Protein AF-A0A946YPU3-F1 (afdb_monomer)

Radius of gyration: 14.98 Å; Cα contacts (8 Å, |Δi|>4): 32; chains: 1; bounding box: 28×20×40 Å

Secondary structure (DSSP, 8-state):
-EETTT--B-----HHHHHHHHHHHHHTT---S------EE---TT---

Sequence (49 aa):
MVCTESGAIIELYDAELEALQQRIAERHGYEIIDHSMVLYVKPKASAAQ

Foldseek 3Di:
DAEPPPRDDDDDDDPVVVVVVQVVQVVVVHGDPDDDDDDYDHDDPPPPD

Solvent-accessible surface area (backbone atoms only — not comparable to full-atom values): 3335 Å² total; per-residue (Å²): 59,38,28,78,81,78,67,48,75,44,92,81,87,55,75,68,59,53,54,48,53,51,55,52,33,48,77,72,76,45,80,86,86,78,86,86,87,80,50,81,42,66,85,58,97,81,69,82,125

Structure (mmCIF, N/CA/C/O backbone):
data_AF-A0A946YPU3-F1
#
_entry.id   AF-A0A946YPU3-F1
#
loop_
_atom_site.group_PDB
_atom_site.id
_atom_site.type_symbol
_atom_site.label_atom_id
_atom_site.label_alt_id
_atom_site.label_comp_id
_atom_site.label_asym_id
_atom_site.label_entity_id
_atom_site.label_seq_id
_atom_site.pdbx_PDB_ins_code
_atom_site.Cartn_x
_atom_site.Cartn_y
_atom_site.Cartn_z
_atom_site.occupancy
_atom_site.B_iso_or_equiv
_atom_site.auth_seq_id
_atom_site.auth_comp_id
_atom_site.auth_asym_id
_atom_site.auth_atom_id
_atom_site.pdbx_PDB_model_num
ATOM 1 N N . MET A 1 1 ? -4.764 2.578 5.094 1.00 96.75 1 MET A N 1
ATOM 2 C CA 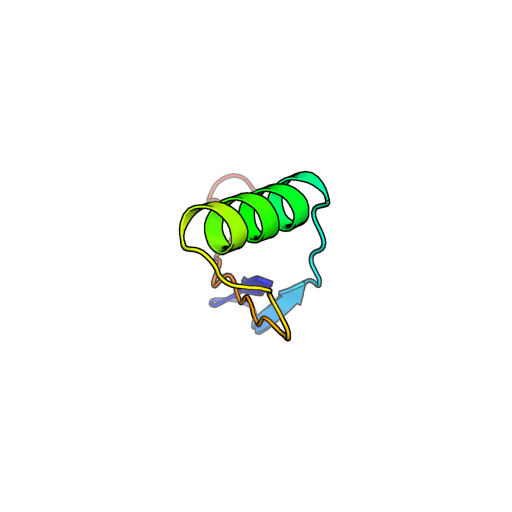. MET A 1 1 ? -4.969 1.721 6.280 1.00 96.75 1 MET A CA 1
ATOM 3 C C . MET A 1 1 ? -6.437 1.761 6.661 1.00 96.75 1 MET A C 1
ATOM 5 O O . MET A 1 1 ? -7.036 2.827 6.592 1.00 96.75 1 MET A O 1
ATOM 9 N N . VAL A 1 2 ? -6.994 0.625 7.074 1.00 98.06 2 VAL A N 1
ATOM 10 C CA . VAL A 1 2 ? -8.371 0.501 7.571 1.00 98.06 2 VAL A CA 1
ATOM 11 C C . VAL A 1 2 ? -8.322 -0.035 8.996 1.00 98.06 2 VAL A C 1
ATOM 13 O O . VAL A 1 2 ? -7.804 -1.129 9.233 1.00 98.06 2 VAL A O 1
ATOM 16 N N . CYS A 1 3 ? -8.832 0.737 9.955 1.00 97.81 3 CYS A N 1
ATOM 17 C CA . CYS A 1 3 ? -8.961 0.287 11.333 1.00 97.81 3 CYS A CA 1
ATOM 18 C C . CYS A 1 3 ? -10.147 -0.670 11.454 1.00 97.81 3 CYS A C 1
ATOM 20 O O . CYS A 1 3 ? -11.293 -0.287 11.242 1.00 97.81 3 CYS A O 1
ATOM 22 N N . THR A 1 4 ? -9.867 -1.911 11.831 1.00 97.88 4 THR A N 1
ATOM 23 C CA . THR A 1 4 ? -10.877 -2.975 11.946 1.00 97.88 4 THR A CA 1
ATOM 24 C C . THR A 1 4 ? -11.817 -2.800 13.139 1.00 97.88 4 THR A C 1
ATOM 26 O O . THR A 1 4 ? -12.901 -3.372 13.141 1.00 97.88 4 THR A O 1
ATOM 29 N N . GLU A 1 5 ? -11.434 -1.988 14.126 1.00 97.31 5 GLU A N 1
ATOM 30 C CA . GLU A 1 5 ? -12.238 -1.734 15.328 1.00 97.31 5 GLU A CA 1
ATOM 31 C C . GLU A 1 5 ? -13.092 -0.466 15.205 1.00 97.31 5 GLU A C 1
ATOM 33 O O . GLU A 1 5 ? -14.246 -0.462 15.620 1.00 97.31 5 GLU A O 1
ATOM 38 N N . SER A 1 6 ? -12.548 0.612 14.626 1.00 97.19 6 SER A N 1
ATOM 39 C CA . SER A 1 6 ? -13.249 1.903 14.530 1.00 97.19 6 SER A CA 1
ATOM 40 C C . SER A 1 6 ? -13.813 2.219 13.144 1.00 97.19 6 SER A C 1
ATOM 42 O O . SER A 1 6 ? -14.541 3.196 12.998 1.00 97.19 6 SER A O 1
ATOM 44 N N . GLY A 1 7 ? -13.446 1.456 12.111 1.00 96.69 7 GLY A N 1
ATOM 45 C CA . GLY A 1 7 ? -13.787 1.760 10.718 1.00 96.69 7 GLY A CA 1
ATOM 46 C C . GLY A 1 7 ? -13.027 2.953 10.126 1.00 96.69 7 GLY A C 1
ATOM 47 O O . GLY A 1 7 ? -13.264 3.311 8.976 1.00 96.69 7 GLY A O 1
ATOM 48 N N . ALA A 1 8 ? -12.109 3.572 10.879 1.00 97.62 8 ALA A N 1
ATOM 49 C CA . ALA A 1 8 ? -11.329 4.708 10.401 1.00 97.62 8 ALA A CA 1
ATOM 50 C C . ALA A 1 8 ? -10.476 4.331 9.179 1.00 97.62 8 ALA A C 1
ATOM 52 O O . ALA A 1 8 ? -9.796 3.298 9.176 1.00 97.62 8 ALA A O 1
ATOM 53 N N . ILE A 1 9 ? -10.481 5.203 8.171 1.00 97.69 9 ILE A N 1
ATOM 54 C CA . ILE A 1 9 ? -9.676 5.073 6.956 1.00 97.69 9 ILE A CA 1
ATOM 55 C C . ILE A 1 9 ? -8.583 6.135 6.994 1.00 97.69 9 ILE A C 1
ATOM 57 O O . ILE A 1 9 ? -8.848 7.307 7.247 1.00 97.69 9 ILE A O 1
ATOM 61 N N . ILE A 1 10 ? -7.348 5.704 6.758 1.00 97.19 10 ILE A N 1
ATOM 62 C CA . ILE A 1 10 ? -6.163 6.562 6.729 1.00 97.19 10 ILE A CA 1
ATOM 63 C C . ILE A 1 10 ? -5.469 6.321 5.393 1.00 97.19 10 ILE A C 1
ATOM 65 O O . ILE A 1 10 ? -5.035 5.199 5.127 1.00 97.19 10 ILE A O 1
ATOM 69 N N . GLU A 1 11 ? -5.371 7.337 4.545 1.00 96.38 11 GLU A N 1
ATOM 70 C CA . GLU A 1 11 ? -4.567 7.254 3.322 1.00 96.38 11 GLU A CA 1
ATOM 71 C C . GLU A 1 11 ? -3.083 7.200 3.686 1.00 96.38 11 GLU A C 1
ATOM 73 O O . GLU A 1 11 ? -2.649 7.814 4.662 1.00 96.38 11 GLU A O 1
ATOM 78 N N . LEU A 1 12 ? -2.308 6.412 2.943 1.00 93.75 12 LEU A N 1
ATOM 79 C CA . LEU A 1 12 ? -0.876 6.293 3.183 1.00 93.75 12 LEU A CA 1
ATOM 80 C C . LEU A 1 12 ? -0.127 6.345 1.858 1.00 93.75 12 LE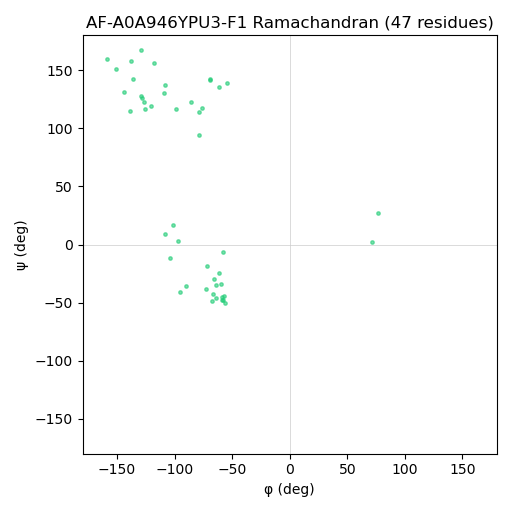U A C 1
ATOM 82 O O . LEU A 1 12 ? -0.577 5.785 0.861 1.00 93.75 12 LEU A O 1
ATOM 86 N N . TYR A 1 13 ? 1.026 6.995 1.901 1.00 95.38 13 TYR A N 1
ATOM 87 C CA . TYR A 1 13 ? 2.007 7.031 0.832 1.00 95.38 13 TYR A CA 1
ATOM 88 C C . TYR A 1 13 ? 3.390 7.029 1.477 1.00 95.38 13 TYR A C 1
ATOM 90 O O . TYR A 1 13 ? 3.634 7.805 2.403 1.00 95.38 13 TYR A O 1
ATOM 98 N N . ASP A 1 14 ? 4.277 6.161 1.001 1.00 97.31 14 ASP A N 1
ATOM 99 C CA . ASP A 1 14 ? 5.648 6.061 1.493 1.00 97.31 14 ASP A CA 1
ATOM 100 C C . ASP A 1 14 ? 6.609 5.855 0.320 1.00 97.31 14 ASP A C 1
ATOM 102 O O . ASP A 1 14 ? 6.574 4.833 -0.359 1.00 97.31 14 ASP A O 1
ATOM 106 N N . ALA A 1 15 ? 7.481 6.834 0.076 1.00 97.19 15 ALA A N 1
ATOM 107 C CA . ALA A 1 15 ? 8.355 6.826 -1.095 1.00 97.19 15 ALA A CA 1
ATOM 108 C C . ALA A 1 15 ? 9.392 5.686 -1.078 1.00 97.19 15 ALA A C 1
ATOM 110 O O . ALA A 1 15 ? 9.806 5.217 -2.141 1.00 97.19 15 ALA A O 1
ATOM 111 N N . GLU A 1 16 ? 9.825 5.232 0.102 1.00 98.19 16 GLU A N 1
ATOM 112 C CA . GLU A 1 16 ? 10.786 4.130 0.206 1.00 98.19 16 GLU A CA 1
ATOM 113 C C . GLU A 1 16 ? 10.129 2.796 -0.148 1.00 98.19 16 GLU A C 1
ATOM 115 O O . GLU A 1 16 ? 10.739 1.961 -0.828 1.00 98.19 16 GLU A O 1
ATOM 120 N N . LEU A 1 17 ? 8.874 2.613 0.268 1.00 96.94 17 LEU A N 1
ATOM 121 C CA . LEU A 1 17 ? 8.066 1.455 -0.079 1.00 96.94 17 LEU A CA 1
ATOM 122 C C . LEU A 1 17 ? 7.786 1.388 -1.584 1.00 96.94 17 LEU A C 1
ATOM 124 O O . LEU A 1 17 ? 8.001 0.332 -2.179 1.00 96.94 17 LEU A O 1
ATOM 128 N N . GLU A 1 18 ? 7.395 2.501 -2.209 1.00 97.44 18 GLU A N 1
ATOM 129 C CA . GLU A 1 18 ? 7.175 2.565 -3.662 1.00 97.44 18 GLU A CA 1
ATOM 130 C C . GLU A 1 18 ? 8.446 2.187 -4.441 1.00 97.44 18 GLU A C 1
ATOM 132 O O . GLU A 1 18 ? 8.426 1.351 -5.350 1.00 97.44 18 GLU A O 1
ATOM 137 N N . ALA A 1 19 ? 9.600 2.724 -4.029 1.00 97.69 19 ALA A N 1
ATOM 138 C CA . ALA A 1 19 ? 10.884 2.382 -4.637 1.00 97.69 19 ALA A CA 1
ATOM 139 C C . ALA A 1 19 ? 11.250 0.900 -4.439 1.00 97.69 19 ALA A C 1
ATOM 141 O O . ALA A 1 19 ? 11.863 0.279 -5.311 1.00 97.69 19 ALA A O 1
ATOM 142 N N . LEU A 1 20 ? 10.895 0.308 -3.296 1.00 98.25 20 LEU A N 1
ATOM 143 C CA . LEU A 1 20 ? 11.115 -1.114 -3.051 1.00 98.25 20 LEU A CA 1
ATOM 144 C C . LEU A 1 20 ? 10.254 -1.991 -3.965 1.00 98.25 20 LEU A C 1
ATOM 146 O O . LEU A 1 20 ? 10.774 -2.972 -4.499 1.00 98.25 20 LEU A O 1
ATOM 150 N N . GLN A 1 21 ? 8.980 -1.649 -4.160 1.00 98.25 21 GLN A N 1
ATOM 151 C CA . GLN A 1 21 ? 8.087 -2.384 -5.056 1.00 98.25 21 GLN A CA 1
ATOM 152 C C . GLN A 1 21 ? 8.633 -2.396 -6.490 1.00 98.25 21 GLN A C 1
ATOM 154 O O . GLN A 1 21 ? 8.762 -3.473 -7.075 1.00 98.25 21 GLN A O 1
ATOM 159 N N . GLN A 1 22 ? 9.055 -1.235 -7.006 1.00 98.19 22 GLN A N 1
ATOM 160 C CA . GLN A 1 22 ? 9.670 -1.122 -8.336 1.00 98.19 22 GLN A CA 1
ATOM 161 C C . GLN A 1 22 ? 10.900 -2.025 -8.474 1.00 98.19 22 GLN A C 1
ATOM 163 O O . GLN A 1 22 ? 10.954 -2.874 -9.362 1.00 98.19 22 GLN A O 1
ATOM 168 N N . ARG A 1 23 ? 11.843 -1.959 -7.521 1.00 98.56 23 ARG A N 1
ATOM 169 C CA . ARG A 1 23 ? 13.036 -2.826 -7.536 1.00 98.56 23 ARG A CA 1
ATOM 170 C C . ARG A 1 23 ? 12.697 -4.317 -7.495 1.00 98.56 23 ARG A C 1
ATOM 172 O O . ARG A 1 23 ? 13.441 -5.138 -8.028 1.00 98.56 23 ARG A O 1
ATOM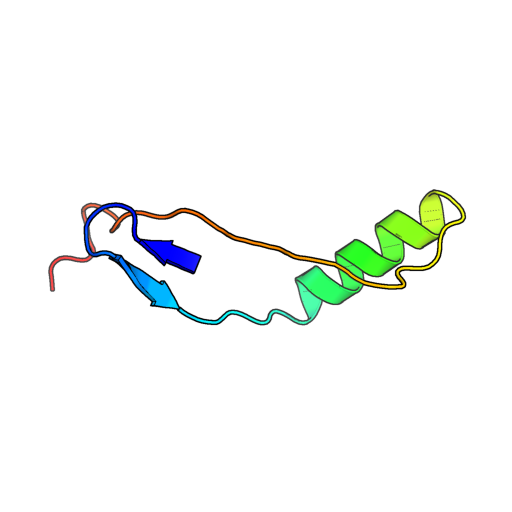 179 N N . ILE A 1 24 ? 11.625 -4.712 -6.805 1.00 98.38 24 ILE A N 1
ATOM 180 C CA . ILE A 1 24 ? 11.187 -6.113 -6.780 1.00 98.38 24 ILE A CA 1
ATOM 181 C C . ILE A 1 24 ? 10.679 -6.520 -8.163 1.00 98.38 24 ILE A C 1
ATOM 183 O O . ILE A 1 24 ? 11.132 -7.545 -8.669 1.00 98.38 24 ILE A O 1
ATOM 187 N N . ALA A 1 25 ? 9.804 -5.723 -8.778 1.00 98.56 25 ALA A N 1
ATOM 188 C CA . ALA A 1 25 ? 9.285 -5.993 -10.117 1.00 98.56 25 ALA A CA 1
ATOM 189 C C . ALA A 1 25 ? 10.417 -6.102 -11.153 1.00 98.56 25 ALA A C 1
ATOM 191 O O . ALA A 1 25 ? 10.506 -7.112 -11.855 1.00 98.56 25 ALA A O 1
ATOM 192 N N . GLU A 1 26 ? 11.357 -5.152 -11.147 1.00 98.44 26 GLU A N 1
ATOM 193 C CA . GLU A 1 26 ? 12.528 -5.143 -12.031 1.00 98.44 26 GLU A CA 1
ATOM 194 C C . GLU A 1 26 ? 13.372 -6.418 -11.899 1.00 98.44 26 GLU A C 1
ATOM 196 O O . GLU A 1 26 ? 13.745 -7.028 -12.901 1.00 98.44 26 GLU A O 1
ATOM 201 N N . ARG A 1 27 ? 13.637 -6.881 -10.666 1.00 98.62 27 ARG A N 1
ATOM 202 C CA . ARG A 1 27 ? 14.402 -8.123 -10.426 1.00 98.62 27 ARG A CA 1
ATOM 203 C C . ARG A 1 27 ? 13.733 -9.369 -10.998 1.00 98.62 27 ARG A C 1
ATOM 205 O O . ARG A 1 27 ? 14.419 -10.354 -11.256 1.00 98.62 27 ARG A O 1
ATOM 212 N N . HIS A 1 28 ? 12.418 -9.337 -11.177 1.00 98.38 28 HIS A N 1
ATOM 213 C CA . HIS A 1 28 ? 11.655 -10.419 -11.788 1.00 98.38 28 HIS A CA 1
ATOM 214 C C . HIS A 1 28 ? 11.376 -10.189 -13.282 1.00 98.38 28 HIS A C 1
ATOM 216 O O . HIS A 1 28 ? 10.729 -11.029 -13.902 1.00 98.38 28 HIS A O 1
ATOM 222 N N . GLY A 1 29 ? 11.897 -9.105 -13.868 1.00 98.44 29 GLY A N 1
ATOM 223 C CA . GLY A 1 29 ? 11.711 -8.773 -15.279 1.00 98.44 29 GLY A CA 1
ATOM 224 C C . GLY A 1 29 ? 10.331 -8.198 -15.604 1.00 98.44 29 GLY A C 1
ATOM 225 O O . GLY A 1 29 ? 9.862 -8.371 -16.726 1.00 98.44 29 GLY A O 1
ATOM 226 N N . TYR A 1 30 ? 9.678 -7.544 -14.639 1.00 98.69 30 TYR A N 1
ATOM 227 C CA . TYR A 1 30 ? 8.360 -6.924 -14.800 1.00 98.69 30 TYR A CA 1
ATOM 228 C C . TYR A 1 30 ? 8.405 -5.407 -14.585 1.00 98.69 30 TYR A C 1
ATOM 230 O O . TYR A 1 30 ? 9.256 -4.893 -13.862 1.00 98.69 30 TYR A O 1
ATOM 238 N N . GLU A 1 31 ? 7.431 -4.713 -15.171 1.00 98.00 31 GLU A N 1
ATOM 239 C CA . GLU A 1 31 ? 7.123 -3.299 -14.938 1.00 98.00 31 GLU A CA 1
ATOM 240 C C . GLU A 1 31 ? 5.810 -3.199 -14.147 1.00 98.00 31 GLU A C 1
ATOM 242 O O . GLU A 1 31 ? 4.851 -3.923 -14.430 1.00 98.00 31 GLU A O 1
ATOM 247 N N . ILE A 1 32 ? 5.755 -2.319 -13.144 1.00 97.69 32 ILE A N 1
ATOM 248 C CA . ILE A 1 32 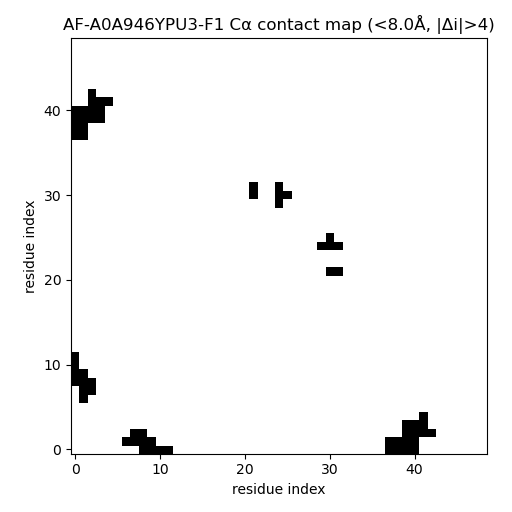? 4.516 -2.059 -12.402 1.00 97.69 32 ILE A CA 1
ATOM 249 C C . ILE A 1 32 ? 3.632 -1.131 -13.233 1.00 97.69 32 ILE A C 1
ATOM 251 O O . ILE A 1 32 ? 3.965 0.034 -13.425 1.00 97.69 32 ILE A O 1
ATOM 255 N N . ILE A 1 33 ? 2.484 -1.644 -13.675 1.00 97.94 33 ILE A N 1
ATOM 256 C CA . ILE A 1 33 ? 1.454 -0.854 -14.369 1.00 97.94 33 ILE A CA 1
ATOM 257 C C . ILE A 1 33 ? 0.450 -0.251 -13.381 1.00 97.94 33 ILE A C 1
ATOM 259 O O . ILE A 1 33 ? -0.029 0.860 -13.586 1.00 97.94 33 ILE A O 1
ATOM 263 N N . ASP A 1 34 ? 0.137 -0.983 -12.312 1.00 96.25 34 ASP A N 1
ATOM 264 C CA . ASP A 1 34 ? -0.752 -0.554 -11.236 1.00 96.25 34 ASP A CA 1
ATOM 265 C C . ASP A 1 34 ? -0.466 -1.377 -9.971 1.00 96.25 34 ASP A C 1
ATOM 267 O O . ASP A 1 34 ? 0.092 -2.479 -10.047 1.00 96.25 34 ASP A O 1
ATOM 271 N N . HIS A 1 35 ? -0.857 -0.863 -8.808 1.00 93.56 35 HIS A N 1
ATOM 272 C CA . HIS A 1 35 ? -0.855 -1.616 -7.562 1.00 93.56 35 HIS A CA 1
ATOM 273 C C . HIS A 1 35 ? -1.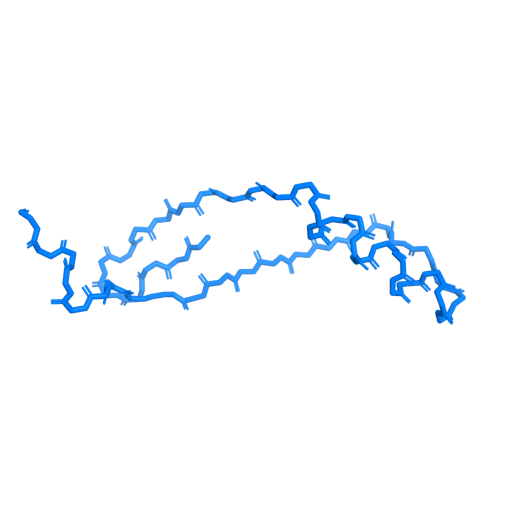946 -1.113 -6.607 1.00 93.56 35 HIS A C 1
ATOM 275 O O . HIS A 1 35 ? -2.310 0.058 -6.583 1.00 93.56 35 HIS A O 1
ATOM 281 N N . SER A 1 36 ? -2.450 -2.009 -5.757 1.00 93.75 36 SER A N 1
ATOM 282 C CA . SER A 1 36 ? -3.364 -1.657 -4.669 1.00 93.75 36 SER A CA 1
ATOM 283 C C . SER A 1 36 ? -2.850 -2.254 -3.370 1.00 93.75 36 SER A C 1
ATOM 285 O O . SER A 1 36 ? -2.570 -3.452 -3.295 1.00 93.75 36 SER A O 1
ATOM 287 N N . MET A 1 37 ? -2.725 -1.420 -2.339 1.00 94.94 37 MET A N 1
ATOM 288 C CA . MET A 1 37 ? -2.281 -1.853 -1.021 1.00 94.94 37 MET A CA 1
ATOM 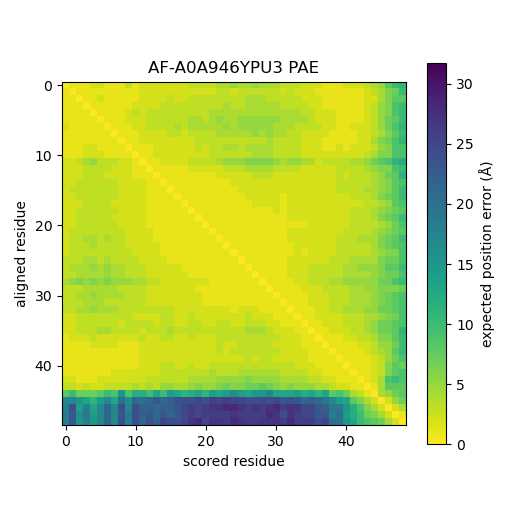289 C C . MET A 1 37 ? -3.253 -1.383 0.056 1.00 94.94 37 MET A C 1
ATOM 291 O O . MET A 1 37 ? -3.531 -0.195 0.210 1.00 94.94 37 MET A O 1
ATOM 295 N N . VAL A 1 38 ? -3.724 -2.331 0.864 1.00 96.81 38 VAL A N 1
ATOM 296 C CA . VAL A 1 38 ? -4.561 -2.056 2.032 1.00 96.81 38 VAL A CA 1
ATOM 297 C C . VAL A 1 38 ? -3.937 -2.710 3.253 1.00 96.81 38 VAL A C 1
ATOM 299 O O . VAL A 1 38 ? -3.746 -3.922 3.303 1.00 96.81 38 VAL A O 1
ATOM 302 N N . LEU A 1 39 ? -3.649 -1.896 4.265 1.00 97.56 39 LEU A N 1
ATOM 303 C CA . LEU A 1 39 ? -3.218 -2.372 5.575 1.00 97.56 39 LEU A CA 1
ATOM 304 C C . LEU A 1 39 ? -4.410 -2.378 6.532 1.00 97.56 39 LEU A C 1
ATOM 306 O O . LEU A 1 39 ? -4.953 -1.314 6.844 1.00 97.56 39 LEU A O 1
ATOM 310 N N . TYR A 1 40 ? -4.792 -3.557 7.015 1.00 97.69 40 TYR A N 1
ATOM 311 C CA . TYR A 1 40 ? -5.784 -3.707 8.078 1.00 97.69 40 TYR A CA 1
ATOM 312 C C . TYR A 1 40 ? -5.097 -3.587 9.432 1.00 97.69 40 TYR A C 1
ATOM 314 O O . TYR A 1 40 ? -4.157 -4.322 9.731 1.00 97.69 40 TYR A O 1
ATOM 322 N N . VAL A 1 41 ? -5.551 -2.638 10.244 1.00 97.44 41 VAL A N 1
ATOM 323 C CA . VAL A 1 41 ? -4.898 -2.285 11.506 1.00 97.44 41 VAL A CA 1
ATOM 324 C C . VAL A 1 41 ? -5.883 -2.274 12.665 1.00 97.44 41 VAL A C 1
ATOM 326 O O . VAL A 1 41 ? -7.102 -2.298 12.484 1.00 97.44 41 VAL A O 1
ATOM 329 N N . LYS A 1 42 ? -5.333 -2.217 13.872 1.00 96.94 42 LYS A N 1
ATOM 330 C CA . LYS A 1 42 ? -6.049 -1.879 15.099 1.00 96.94 42 LYS A CA 1
ATOM 331 C C . LYS A 1 42 ? -5.179 -0.950 15.949 1.00 96.94 42 LYS A C 1
ATOM 333 O O . LYS A 1 42 ? -3.956 -0.949 15.753 1.00 96.94 42 LYS A O 1
ATOM 338 N N . PRO A 1 43 ? -5.758 -0.171 16.874 1.00 96.06 43 PRO A N 1
ATOM 339 C CA . PRO A 1 43 ? -4.983 0.646 17.793 1.00 96.06 43 PRO A CA 1
ATOM 340 C C . PRO A 1 43 ? -3.955 -0.206 18.543 1.00 96.06 43 PRO A C 1
ATOM 342 O O . PRO A 1 43 ? -4.228 -1.329 18.976 1.00 96.06 43 PRO A O 1
ATOM 345 N N . LYS A 1 44 ? -2.743 0.324 18.710 1.00 94.12 44 LYS A N 1
ATOM 346 C CA . LYS A 1 44 ? -1.792 -0.263 19.655 1.00 94.12 44 LYS A CA 1
ATOM 347 C C . LYS A 1 44 ? -2.309 -0.009 21.070 1.00 94.12 44 LYS A C 1
ATOM 349 O O . LYS A 1 44 ? -2.783 1.086 21.354 1.00 94.12 44 LYS A O 1
ATOM 354 N N . ALA A 1 45 ? -2.147 -0.982 21.968 1.00 84.44 45 ALA A N 1
ATOM 355 C CA . ALA A 1 45 ? -2.610 -0.907 23.362 1.00 84.44 45 ALA A CA 1
ATOM 356 C C . ALA A 1 45 ? -2.039 0.285 24.174 1.00 84.44 45 ALA A C 1
ATOM 358 O O . ALA A 1 45 ? -2.469 0.519 25.295 1.00 84.44 45 ALA A O 1
ATOM 359 N N . SER A 1 46 ? -1.096 1.051 23.616 1.00 68.31 46 SER A N 1
ATOM 360 C CA . SER A 1 46 ? -0.498 2.251 24.212 1.00 68.31 46 SER A CA 1
ATOM 361 C C . SER A 1 46 ? -0.923 3.571 23.548 1.00 68.31 46 SER A C 1
ATOM 363 O O . SER A 1 46 ? -0.309 4.598 23.814 1.00 68.31 46 SER A O 1
ATOM 365 N N . ALA A 1 47 ? -1.905 3.556 22.641 1.00 58.94 47 ALA A N 1
ATOM 366 C CA . ALA A 1 47 ? -2.391 4.748 21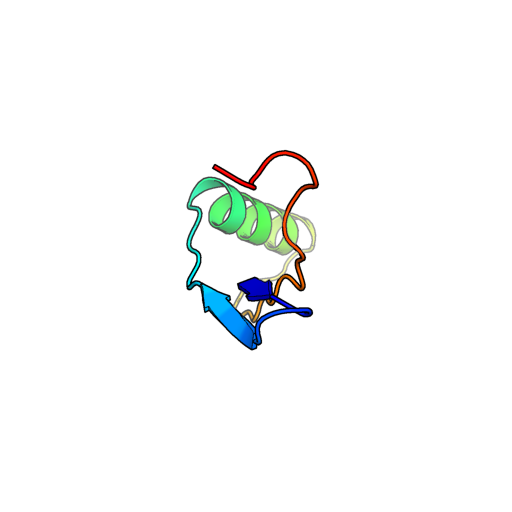.934 1.00 58.94 47 ALA A CA 1
ATOM 367 C 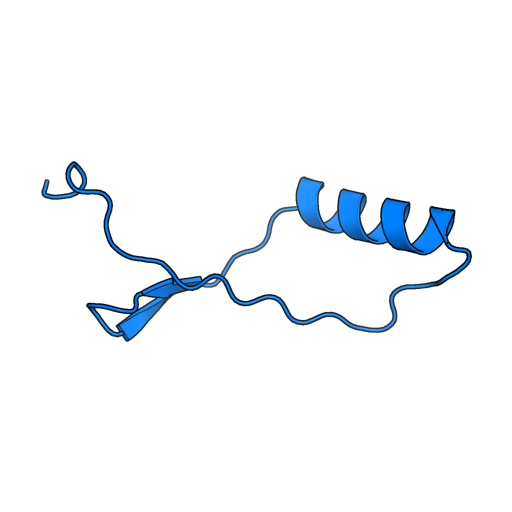C . ALA A 1 47 ? -3.713 5.301 22.504 1.00 58.94 47 ALA A C 1
ATOM 369 O O . ALA A 1 47 ? -4.382 6.084 21.837 1.00 58.94 47 ALA A O 1
ATOM 370 N N . ALA A 1 48 ? -4.085 4.903 23.725 1.00 50.44 48 ALA A N 1
ATOM 371 C CA . ALA A 1 48 ? -4.982 5.702 24.552 1.00 50.44 48 ALA A CA 1
ATOM 372 C C . ALA A 1 48 ? -4.138 6.826 25.169 1.00 50.44 48 ALA A C 1
ATOM 374 O O . ALA A 1 48 ? -3.432 6.606 26.153 1.00 50.44 48 ALA A O 1
ATOM 375 N N . GLN A 1 49 ? -4.135 7.984 24.516 1.00 45.09 49 GLN A N 1
ATOM 376 C CA . GLN A 1 49 ? -3.819 9.259 25.156 1.00 45.09 49 GLN A CA 1
ATOM 377 C C . GLN A 1 49 ? -5.140 9.955 25.450 1.00 45.09 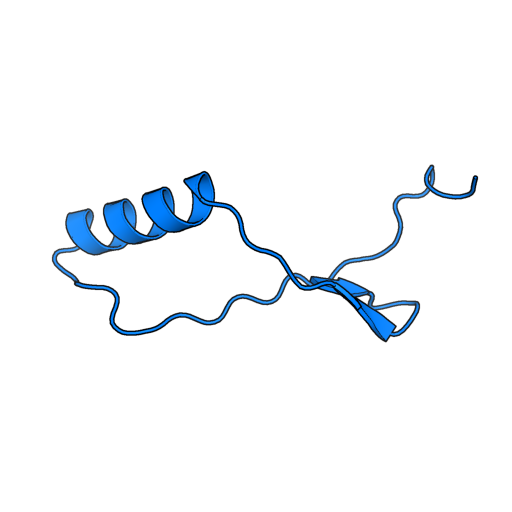49 GLN A C 1
ATOM 379 O O . GLN A 1 49 ? -5.996 9.956 24.535 1.00 45.09 49 GLN A O 1
#

pLDDT: mean 93.53, std 11.77, range [45.09, 98.69]

Mean predicted aligned error: 4.22 Å

Nearest PDB structures (foldseek):
  4raz-assembly1_A  TM=9.673E-01  e=1.789E-02  Magnetospirillum gryphiswaldense MSR-1 v2
  5nbc-assembly1_D  TM=8.717E-01  e=1.789E-02  Francisella tularensis
  4rb2-assembly1_D  TM=9.418E-01  e=3.391E-02  Magnetospirillum gryphiswaldense MSR-1 v2
  4ray-assembly1_A  TM=9.518E-01  e=5.988E-02  Magnetospirillum gryphiswaldense MSR-1 v2
  5fd5-assembly2_B  TM=9.442E-01  e=7.412E-02  Rhizobium leguminosarum bv. viciae